Protein AF-A0A838IS57-F1 (afdb_monomer)

Nearest PDB structures (foldseek):
  3n2e-assembly3_C  TM=9.360E-01  e=1.687E-02  Helicobacter pylori 26695
  1u8a-assembly1_A  TM=9.305E-01  e=2.061E-02  Mycobacterium tuberculosis
  2g1j-assembly2_B  TM=8.951E-01  e=1.687E-02  Mycobacterium tuberculosis
  2dft-assembly1_C  TM=8.317E-01  e=2.875E-02  Mycobacterium tuberculosis
  6hqv-assembly1_A  TM=8.238E-01  e=1.090E-01  Thermochaetoides thermophila DSM 1495

Solvent-accessible surface area (backbone atoms only — not comparable to full-atom values): 5378 Å² total; per-residue (Å²): 140,79,81,78,73,77,76,73,90,52,96,61,95,77,86,85,88,83,79,70,87,90,74,48,57,71,62,53,45,48,56,49,16,66,76,56,73,44,88,70,82,58,68,68,65,51,49,26,65,76,67,74,40,53,68,68,55,42,42,73,76,62,29,63,67,54,51,51,54,52,51,52,51,51,50,55,56,64,76,64,65,126

Sequence (82 aa):
MRGRLHSLDRPVTWVALAGFMGTGKSRIGWELSRRLQLTFIDTDRVIERVSCMRVSEIFELYGEQVFRDYEAEIVRRCTRLD

Structure (mmCIF, N/CA/C/O backbone):
data_AF-A0A838IS57-F1
#
_entry.id   AF-A0A838IS57-F1
#
loop_
_atom_site.group_PDB
_atom_site.id
_atom_site.type_symbol
_atom_site.label_atom_id
_atom_site.label_alt_id
_atom_site.label_comp_id
_atom_site.label_asym_id
_atom_site.label_entity_id
_atom_site.label_seq_id
_atom_site.pdbx_PDB_ins_code
_atom_site.Cartn_x
_atom_site.Cartn_y
_atom_site.Cartn_z
_atom_site.occupancy
_atom_site.B_iso_or_equiv
_atom_site.auth_seq_id
_atom_site.auth_comp_id
_atom_site.auth_asym_id
_atom_site.auth_atom_id
_atom_site.pdbx_PDB_model_num
ATOM 1 N N . MET A 1 1 ? 26.402 16.374 -29.953 1.00 39.75 1 MET A N 1
ATOM 2 C CA . MET A 1 1 ? 26.534 14.975 -29.494 1.00 39.75 1 MET A CA 1
ATOM 3 C C . MET A 1 1 ? 25.811 14.814 -28.161 1.00 39.75 1 MET A C 1
ATOM 5 O O . MET A 1 1 ? 26.353 15.198 -27.137 1.00 39.75 1 MET A O 1
ATOM 9 N N . ARG A 1 2 ? 24.571 14.314 -28.163 1.00 41.69 2 ARG A N 1
ATOM 10 C CA . ARG A 1 2 ? 23.910 13.788 -26.958 1.00 41.69 2 ARG A CA 1
ATOM 11 C C . ARG A 1 2 ? 23.812 12.284 -27.170 1.00 41.69 2 ARG A C 1
ATOM 13 O O . ARG A 1 2 ? 23.101 11.855 -28.074 1.00 41.69 2 ARG A O 1
ATOM 20 N N . GLY A 1 3 ? 24.610 11.520 -26.427 1.00 40.12 3 GLY A N 1
ATOM 21 C CA . GLY A 1 3 ? 24.557 10.063 -26.453 1.00 40.12 3 GLY A CA 1
ATOM 22 C C . GLY A 1 3 ? 23.139 9.630 -26.109 1.00 40.12 3 GLY A C 1
ATOM 23 O O . GLY A 1 3 ? 22.620 9.988 -25.053 1.00 40.12 3 GLY A O 1
ATOM 24 N N . ARG A 1 4 ? 22.489 8.936 -27.041 1.00 48.53 4 ARG A N 1
ATOM 25 C CA . ARG A 1 4 ? 21.210 8.276 -26.807 1.00 48.53 4 ARG A CA 1
ATOM 26 C C . ARG A 1 4 ? 21.513 7.222 -25.738 1.00 48.53 4 ARG A C 1
ATOM 28 O O . ARG A 1 4 ? 22.195 6.251 -26.052 1.00 48.53 4 ARG A O 1
ATOM 35 N N . LEU A 1 5 ? 21.141 7.474 -24.475 1.00 53.03 5 LEU A N 1
ATOM 36 C CA . LEU A 1 5 ? 21.223 6.451 -23.430 1.00 53.03 5 LEU A CA 1
ATOM 37 C C . LEU A 1 5 ? 20.564 5.202 -24.010 1.00 53.03 5 LEU A C 1
ATOM 39 O O . LEU A 1 5 ? 19.440 5.289 -24.507 1.00 53.03 5 LEU A O 1
ATOM 43 N N . HIS A 1 6 ? 21.284 4.084 -24.002 1.00 51.00 6 HIS A N 1
ATOM 44 C CA . HIS A 1 6 ? 20.711 2.790 -24.326 1.00 51.00 6 HIS A CA 1
ATOM 45 C C . HIS A 1 6 ? 19.435 2.650 -23.494 1.00 51.00 6 HIS A C 1
ATOM 47 O O . HIS A 1 6 ? 19.497 2.657 -22.264 1.00 51.00 6 HIS A O 1
ATOM 53 N N . SER A 1 7 ? 18.280 2.616 -24.159 1.00 60.41 7 SER A N 1
ATOM 54 C CA . SER A 1 7 ? 17.042 2.181 -23.533 1.00 60.41 7 SER A CA 1
ATOM 55 C C . SER A 1 7 ? 17.327 0.778 -23.029 1.00 60.41 7 SER A C 1
ATOM 57 O O . SER A 1 7 ? 17.508 -0.138 -23.825 1.00 60.41 7 SER A O 1
ATOM 59 N N . LEU A 1 8 ? 17.485 0.627 -21.720 1.00 58.84 8 LEU A N 1
ATOM 60 C CA . LEU A 1 8 ? 17.509 -0.692 -21.115 1.00 58.84 8 LEU A CA 1
ATOM 61 C C . LEU A 1 8 ? 16.179 -1.338 -21.502 1.00 58.84 8 LEU A C 1
ATOM 63 O O . LEU A 1 8 ? 15.132 -0.717 -21.297 1.00 58.84 8 LEU A O 1
ATOM 67 N N . ASP A 1 9 ? 16.231 -2.506 -22.145 1.00 71.31 9 ASP A N 1
ATOM 68 C CA . ASP A 1 9 ? 15.054 -3.253 -22.595 1.00 71.31 9 ASP A CA 1
ATOM 69 C C . ASP A 1 9 ? 14.238 -3.687 -21.367 1.00 71.31 9 ASP A C 1
ATOM 71 O O . ASP A 1 9 ? 14.327 -4.820 -20.894 1.00 71.31 9 ASP A O 1
ATOM 75 N N . ARG A 1 10 ? 13.457 -2.762 -20.798 1.00 75.69 10 ARG A N 1
ATOM 76 C CA . ARG A 1 10 ? 12.449 -3.070 -19.787 1.00 75.69 10 ARG A CA 1
ATOM 77 C C . ARG A 1 10 ? 11.144 -3.377 -20.522 1.00 75.69 10 ARG A C 1
ATOM 79 O O . ARG A 1 10 ? 10.611 -2.494 -21.194 1.00 75.69 10 ARG A O 1
ATOM 86 N N . PRO A 1 11 ? 10.592 -4.597 -20.407 1.00 85.81 11 PRO A N 1
ATOM 87 C CA . PRO A 1 11 ? 9.346 -4.945 -21.091 1.00 85.81 11 PRO A CA 1
ATOM 88 C C . PRO A 1 11 ? 8.123 -4.247 -20.478 1.00 85.81 11 PRO A C 1
ATOM 90 O O . PRO A 1 11 ? 7.044 -4.268 -21.062 1.00 85.81 11 PRO A O 1
ATOM 93 N N . VAL A 1 12 ? 8.272 -3.653 -19.290 1.00 89.94 12 VAL A N 1
ATOM 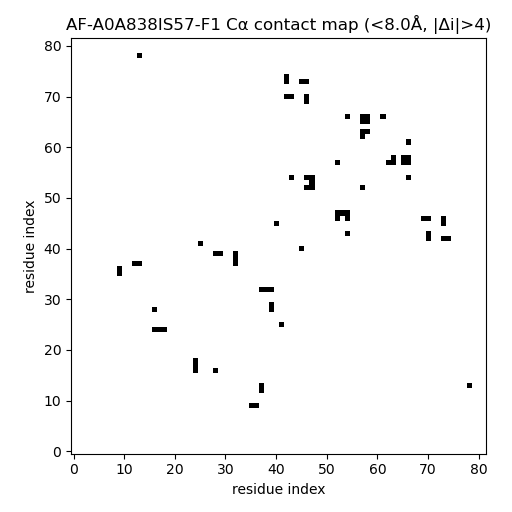94 C CA . VAL A 1 12 ? 7.185 -3.054 -18.510 1.00 89.94 12 VAL A CA 1
ATOM 95 C C . VAL A 1 12 ? 7.640 -1.774 -17.823 1.00 89.94 12 VAL A C 1
ATOM 97 O O . VAL A 1 12 ? 8.812 -1.623 -17.468 1.00 89.94 12 VAL A O 1
ATOM 100 N N . THR A 1 13 ? 6.697 -0.858 -17.599 1.00 89.00 13 THR A N 1
ATOM 101 C CA . THR A 1 13 ? 6.956 0.399 -16.887 1.00 89.00 13 THR A CA 1
ATOM 102 C C . THR A 1 13 ? 6.658 0.327 -15.390 1.00 89.00 13 THR A C 1
ATOM 104 O O . THR A 1 13 ? 7.254 1.083 -14.625 1.00 89.00 13 THR A O 1
ATOM 107 N N . TRP A 1 14 ? 5.812 -0.617 -14.971 1.00 91.31 14 TRP A N 1
ATOM 108 C CA . TRP A 1 14 ? 5.478 -0.917 -13.579 1.00 91.31 14 TRP A CA 1
ATOM 109 C C . TRP A 1 14 ? 5.085 -2.393 -13.418 1.00 91.31 14 TRP A C 1
ATOM 111 O O . TRP A 1 14 ? 4.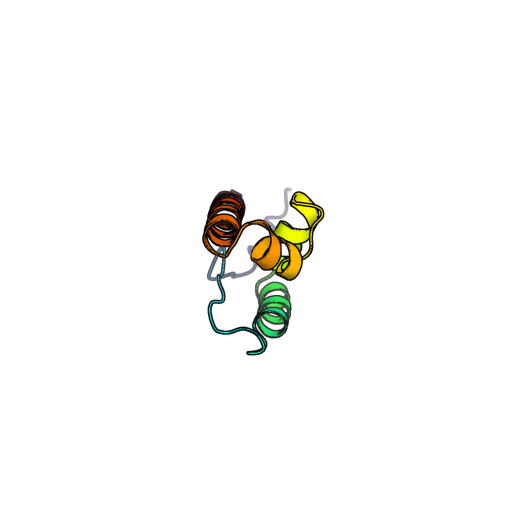711 -3.060 -14.383 1.00 91.31 14 TRP A O 1
ATOM 121 N N . VAL A 1 15 ? 5.180 -2.902 -12.188 1.00 93.31 15 VAL A N 1
ATOM 122 C CA . VAL A 1 15 ? 4.746 -4.250 -11.792 1.00 93.31 15 VAL A CA 1
ATOM 123 C C . VAL A 1 15 ? 4.081 -4.158 -10.421 1.00 93.31 15 VAL A C 1
ATOM 125 O O . VAL A 1 15 ? 4.620 -3.505 -9.530 1.00 93.31 15 VAL A O 1
ATOM 128 N N . ALA A 1 16 ? 2.950 -4.840 -10.234 1.00 94.19 16 ALA A N 1
ATOM 129 C CA . ALA A 1 16 ? 2.314 -5.015 -8.929 1.00 94.19 16 ALA A CA 1
ATOM 130 C C . ALA A 1 16 ? 2.371 -6.487 -8.496 1.00 94.19 16 ALA A C 1
ATOM 132 O O . ALA A 1 16 ? 2.113 -7.386 -9.294 1.00 94.19 16 ALA A O 1
ATOM 133 N N . LEU A 1 17 ? 2.698 -6.729 -7.224 1.00 94.50 17 LEU A N 1
ATOM 134 C CA . LEU A 1 17 ? 2.701 -8.061 -6.617 1.00 94.50 17 LEU A CA 1
ATOM 135 C C . LEU A 1 17 ? 1.581 -8.149 -5.577 1.00 94.50 17 LEU A C 1
ATOM 137 O O . LEU A 1 17 ? 1.624 -7.451 -4.568 1.00 94.50 17 LEU A O 1
ATOM 141 N N . ALA A 1 18 ? 0.612 -9.036 -5.799 1.00 91.56 18 ALA A N 1
ATOM 142 C CA . ALA A 1 18 ? -0.509 -9.278 -4.891 1.00 91.56 18 ALA A CA 1
ATOM 143 C C . ALA A 1 18 ? -0.436 -10.682 -4.268 1.00 91.56 18 ALA A C 1
ATOM 145 O O . ALA A 1 18 ? 0.155 -11.598 -4.838 1.00 91.56 18 ALA A O 1
ATOM 146 N N . GLY A 1 19 ? -1.026 -10.851 -3.083 1.00 90.06 19 GLY A N 1
AT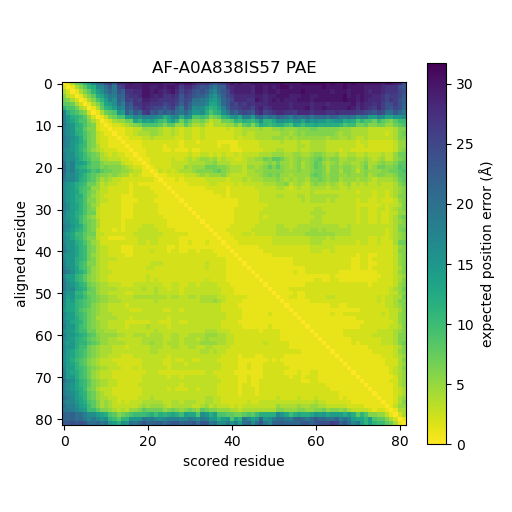OM 147 C CA . GLY A 1 19 ? -1.088 -12.132 -2.369 1.00 9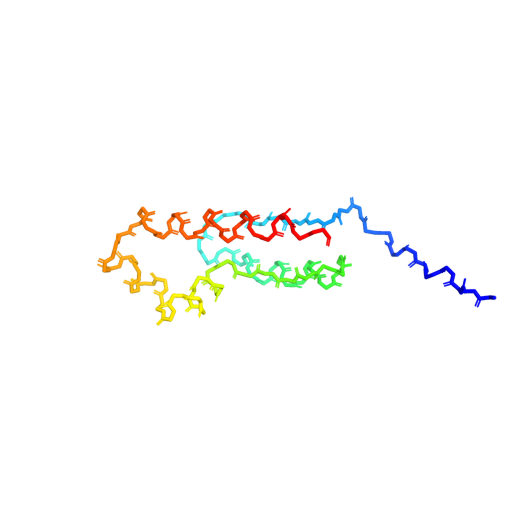0.06 19 GLY A CA 1
ATOM 148 C C . GLY A 1 19 ? -1.058 -11.974 -0.848 1.00 90.06 19 GLY A C 1
ATOM 149 O O . GLY A 1 19 ? -0.869 -10.873 -0.329 1.00 90.06 19 GLY A O 1
ATOM 150 N N . PHE A 1 20 ? -1.201 -13.080 -0.115 1.00 89.56 20 PHE A N 1
ATOM 151 C CA . PHE A 1 20 ? -1.276 -13.080 1.354 1.00 89.56 20 PHE A CA 1
ATOM 152 C C . PHE A 1 20 ? -0.010 -12.544 2.046 1.00 89.56 20 PHE A C 1
ATOM 154 O O . PHE A 1 20 ? 1.092 -12.555 1.481 1.00 89.56 20 PHE A O 1
ATOM 161 N N . MET A 1 21 ? -0.155 -12.061 3.283 1.00 85.62 21 MET A N 1
ATOM 162 C CA . MET A 1 21 ? 0.963 -11.660 4.148 1.00 85.62 21 MET A CA 1
ATOM 163 C C . MET A 1 21 ? 1.944 -12.830 4.353 1.00 85.62 21 MET A C 1
ATOM 165 O O . MET A 1 21 ? 1.547 -13.990 4.347 1.00 85.62 21 MET A O 1
ATOM 169 N N . GLY A 1 22 ? 3.243 -12.540 4.478 1.00 87.62 22 GLY A N 1
ATOM 170 C CA . GLY A 1 22 ? 4.266 -13.566 4.737 1.00 87.62 22 GLY A CA 1
ATOM 171 C C . GLY A 1 22 ? 4.685 -14.420 3.531 1.00 87.62 22 GLY A C 1
ATOM 172 O O . GLY A 1 22 ? 5.676 -15.134 3.614 1.00 87.62 22 GLY A O 1
ATOM 173 N N . THR A 1 23 ? 4.030 -14.290 2.373 1.00 93.56 23 THR A N 1
ATOM 174 C CA . THR A 1 23 ? 4.371 -15.045 1.143 1.00 93.56 23 THR A CA 1
ATOM 175 C C . THR A 1 23 ? 5.653 -14.572 0.436 1.00 93.56 23 THR A C 1
ATOM 177 O O . THR A 1 23 ? 6.005 -15.071 -0.628 1.00 93.56 23 THR A O 1
ATOM 180 N N . GLY A 1 24 ? 6.377 -13.603 1.007 1.00 92.94 24 GLY A N 1
ATOM 181 C CA . GLY A 1 24 ? 7.662 -13.128 0.478 1.00 92.94 24 GLY A CA 1
ATOM 182 C C . GLY A 1 24 ? 7.576 -12.042 -0.602 1.00 92.94 24 GLY A C 1
ATOM 183 O O . GLY A 1 24 ? 8.600 -11.724 -1.209 1.00 92.94 24 GLY A O 1
ATOM 184 N N . LYS A 1 25 ? 6.400 -11.431 -0.817 1.00 96.00 25 LYS A N 1
ATOM 185 C CA . LYS A 1 25 ? 6.178 -10.381 -1.835 1.00 96.00 25 LYS A CA 1
ATOM 186 C C . LYS A 1 25 ? 7.205 -9.250 -1.780 1.00 96.00 25 LYS A C 1
ATOM 188 O O . LYS A 1 25 ? 7.772 -8.918 -2.813 1.00 96.00 25 LYS A O 1
ATOM 193 N N . SER A 1 26 ? 7.513 -8.712 -0.597 1.00 94.62 26 SER A N 1
ATOM 194 C CA . SER A 1 26 ? 8.488 -7.617 -0.466 1.00 94.62 26 SER A CA 1
ATOM 195 C C . SER A 1 26 ? 9.900 -8.046 -0.887 1.00 94.62 26 SER A C 1
ATOM 197 O O . SER A 1 26 ? 10.617 -7.274 -1.517 1.00 94.62 26 SER A O 1
ATOM 199 N N . ARG A 1 27 ? 10.295 -9.300 -0.613 1.00 96.00 27 ARG A N 1
ATOM 200 C CA . ARG A 1 27 ? 11.605 -9.834 -1.023 1.00 96.00 27 ARG A CA 1
ATOM 201 C C . ARG A 1 27 ? 11.685 -10.020 -2.538 1.00 96.00 27 ARG A C 1
ATOM 203 O O . ARG A 1 27 ? 12.670 -9.608 -3.145 1.00 96.00 27 ARG A O 1
ATOM 210 N N . ILE A 1 28 ? 10.659 -10.624 -3.140 1.00 96.31 28 ILE A N 1
ATOM 211 C CA . ILE A 1 28 ? 10.598 -10.825 -4.594 1.00 96.31 28 ILE A CA 1
ATOM 212 C C . ILE A 1 28 ? 10.492 -9.488 -5.326 1.00 96.31 28 ILE A C 1
ATOM 214 O O . ILE A 1 28 ? 11.209 -9.278 -6.297 1.00 96.31 28 ILE A O 1
ATOM 218 N N . GLY A 1 29 ? 9.660 -8.566 -4.843 1.00 95.69 29 GLY A N 1
ATOM 219 C CA . GLY A 1 29 ? 9.498 -7.240 -5.433 1.00 95.69 29 GLY A CA 1
ATOM 220 C C . GLY A 1 29 ? 10.789 -6.432 -5.421 1.00 95.69 29 GLY A C 1
ATOM 221 O O . GLY A 1 29 ? 11.121 -5.821 -6.431 1.00 95.69 29 GLY A O 1
ATOM 222 N N . TRP A 1 30 ? 11.556 -6.486 -4.329 1.00 96.31 30 TRP A N 1
ATOM 223 C CA . TRP A 1 30 ? 12.855 -5.819 -4.242 1.00 96.31 30 TRP A CA 1
ATOM 224 C C . TRP A 1 30 ? 13.874 -6.379 -5.244 1.00 96.31 30 TRP A C 1
ATOM 226 O O . TRP A 1 30 ? 14.544 -5.624 -5.945 1.00 96.31 30 TRP A O 1
ATOM 236 N N . GLU A 1 31 ? 13.977 -7.704 -5.359 1.00 96.94 31 GLU A N 1
ATOM 237 C CA . GLU A 1 31 ? 14.881 -8.332 -6.330 1.00 96.94 31 GLU A CA 1
ATOM 238 C C . GLU A 1 31 ? 14.43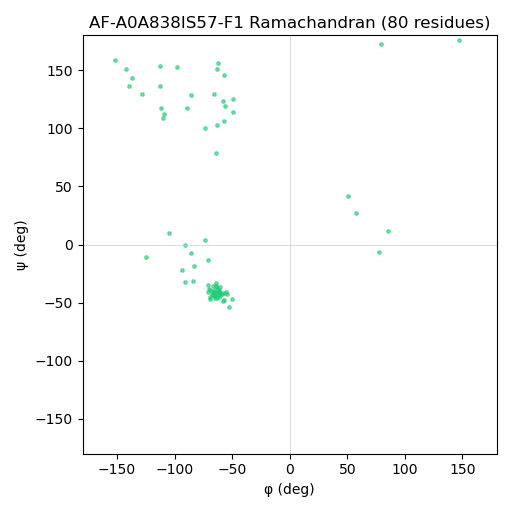8 -8.050 -7.777 1.00 96.94 31 GLU A C 1
ATOM 240 O O . GLU A 1 31 ? 15.261 -7.735 -8.639 1.00 96.94 31 GLU A O 1
ATOM 245 N N . LEU A 1 32 ? 13.130 -8.105 -8.041 1.00 94.81 32 LEU A N 1
ATOM 246 C CA . LEU A 1 32 ? 12.555 -7.821 -9.352 1.00 94.81 32 LEU A CA 1
ATOM 247 C C . LEU A 1 32 ? 12.785 -6.365 -9.769 1.00 94.81 32 LEU A C 1
ATOM 249 O O . LEU A 1 32 ? 13.147 -6.112 -10.917 1.00 94.81 32 LEU A O 1
ATOM 253 N N . SER A 1 33 ? 12.634 -5.412 -8.845 1.00 94.69 33 SER A N 1
ATOM 254 C CA . SER A 1 33 ? 12.846 -3.994 -9.139 1.00 94.69 33 SER A CA 1
ATOM 255 C C . SER A 1 33 ? 14.293 -3.717 -9.551 1.00 94.69 33 SER A C 1
ATOM 257 O O . SER A 1 33 ? 14.524 -2.951 -10.479 1.00 94.69 33 SER A O 1
ATOM 259 N N . ARG A 1 34 ? 15.275 -4.383 -8.925 1.00 94.12 34 ARG A N 1
ATOM 260 C CA . ARG A 1 34 ? 16.696 -4.258 -9.290 1.00 94.12 34 ARG A CA 1
ATOM 261 C C . ARG A 1 34 ? 16.970 -4.780 -10.697 1.00 94.12 34 ARG A C 1
ATOM 263 O O . ARG A 1 34 ? 17.711 -4.142 -11.438 1.00 94.12 34 ARG A O 1
ATOM 270 N N . ARG A 1 35 ? 16.359 -5.911 -11.069 1.00 93.19 35 ARG A N 1
ATOM 271 C CA . ARG A 1 35 ? 16.514 -6.521 -12.403 1.00 93.19 35 ARG A CA 1
ATOM 272 C C . ARG A 1 35 ? 15.838 -5.713 -13.505 1.00 93.19 35 ARG A C 1
ATOM 274 O O . ARG A 1 35 ? 16.384 -5.618 -14.595 1.00 93.19 35 ARG A O 1
ATOM 281 N N . LEU A 1 36 ? 14.672 -5.135 -13.218 1.00 92.38 36 LEU A N 1
ATOM 282 C CA . LEU A 1 36 ? 13.903 -4.321 -14.166 1.00 92.38 36 LEU A CA 1
ATOM 283 C C . LEU A 1 36 ? 14.245 -2.825 -14.108 1.00 92.38 36 LEU A C 1
ATOM 285 O O . LEU A 1 36 ? 13.647 -2.038 -14.838 1.00 92.38 36 LEU A O 1
ATOM 289 N N . GLN A 1 37 ? 15.164 -2.431 -13.220 1.00 91.75 37 GLN A N 1
ATOM 290 C CA . GLN A 1 37 ? 15.523 -1.037 -12.937 1.00 91.75 37 GLN A CA 1
ATOM 291 C C . GLN A 1 37 ? 14.295 -0.160 -12.645 1.00 91.75 37 GLN A C 1
ATOM 293 O O . GLN A 1 37 ? 14.188 0.980 -13.093 1.00 91.75 37 GLN A O 1
ATOM 298 N N . LEU A 1 38 ? 13.359 -0.718 -11.878 1.00 91.06 38 LEU A N 1
ATOM 299 C CA . LEU A 1 38 ? 12.175 -0.032 -11.380 1.00 91.06 38 LEU A CA 1
ATOM 300 C C . LEU A 1 38 ? 12.398 0.437 -9.942 1.00 91.06 38 LEU A C 1
ATOM 302 O O . LEU A 1 38 ? 13.121 -0.188 -9.157 1.00 91.06 38 LEU A O 1
ATOM 306 N N . THR A 1 39 ? 11.700 1.505 -9.569 1.00 92.00 39 THR A N 1
ATOM 307 C CA . THR A 1 39 ? 11.560 1.904 -8.168 1.00 92.00 39 THR A CA 1
ATOM 308 C C . THR A 1 39 ? 10.773 0.837 -7.411 1.00 92.00 39 TH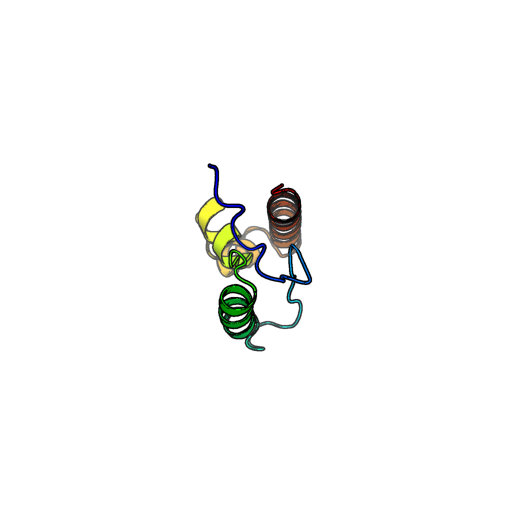R A C 1
ATOM 310 O O . THR A 1 39 ? 9.693 0.432 -7.836 1.00 92.00 39 THR A O 1
ATOM 313 N N . PHE A 1 40 ? 11.306 0.384 -6.275 1.00 94.81 40 PHE A N 1
ATOM 314 C CA . PHE A 1 40 ? 10.587 -0.509 -5.370 1.00 94.81 40 PHE A CA 1
ATOM 315 C C . PHE A 1 40 ? 9.708 0.294 -4.411 1.00 94.81 40 PHE A C 1
ATOM 317 O O . PHE A 1 40 ? 10.196 1.199 -3.733 1.00 94.81 40 PHE A O 1
ATOM 324 N N . ILE A 1 41 ? 8.431 -0.076 -4.326 1.00 94.75 41 ILE A N 1
ATOM 325 C CA . ILE A 1 41 ? 7.464 0.502 -3.394 1.00 94.75 41 ILE A CA 1
ATOM 326 C C . ILE A 1 41 ? 6.787 -0.641 -2.638 1.00 94.75 41 ILE A C 1
ATOM 328 O O . ILE A 1 41 ? 6.298 -1.591 -3.244 1.00 94.75 41 ILE A O 1
ATOM 332 N N . ASP A 1 42 ? 6.765 -0.526 -1.314 1.00 94.69 42 ASP A N 1
ATOM 333 C CA . ASP A 1 42 ? 5.984 -1.375 -0.417 1.00 94.69 42 ASP A CA 1
ATOM 334 C C . ASP A 1 42 ? 4.849 -0.503 0.138 1.00 94.69 42 ASP A C 1
ATOM 336 O O . ASP A 1 42 ? 5.117 0.492 0.818 1.00 94.69 42 ASP A O 1
ATOM 340 N N . THR A 1 43 ? 3.605 -0.805 -0.244 1.00 94.50 43 THR A N 1
ATOM 341 C CA . THR A 1 43 ? 2.432 0.032 0.050 1.00 94.50 43 THR A CA 1
ATOM 342 C C . THR A 1 43 ? 2.212 0.184 1.545 1.00 94.50 43 THR A C 1
ATOM 344 O O . THR A 1 43 ? 1.989 1.303 1.997 1.00 94.50 43 THR A O 1
ATOM 347 N N . ASP A 1 44 ? 2.382 -0.891 2.315 1.00 94.88 44 ASP A N 1
ATOM 348 C CA . ASP A 1 44 ? 2.198 -0.890 3.767 1.00 94.88 44 ASP A CA 1
ATOM 349 C C . ASP A 1 44 ? 3.195 0.074 4.415 1.00 94.88 44 ASP A C 1
ATOM 351 O O . ASP A 1 44 ? 2.815 0.948 5.188 1.00 94.88 44 ASP A O 1
ATOM 355 N N . ARG A 1 45 ? 4.468 0.029 4.000 1.00 95.44 45 ARG A N 1
ATOM 356 C CA . ARG A 1 45 ? 5.487 0.972 4.499 1.00 95.44 45 ARG A CA 1
ATOM 357 C C . ARG A 1 45 ? 5.205 2.422 4.122 1.00 95.44 45 ARG A C 1
ATOM 359 O O . ARG A 1 45 ? 5.608 3.328 4.851 1.00 95.44 45 ARG A O 1
ATOM 366 N N . VAL A 1 46 ? 4.598 2.667 2.960 1.00 95.94 46 VAL A N 1
ATOM 367 C CA . VAL A 1 46 ? 4.191 4.024 2.573 1.00 95.94 46 VAL A CA 1
ATOM 368 C C . VAL A 1 46 ? 3.035 4.486 3.451 1.00 95.94 46 VAL A C 1
ATOM 370 O O . VAL A 1 46 ? 3.123 5.601 3.959 1.00 95.94 46 VAL A O 1
ATOM 373 N N . ILE A 1 47 ? 2.025 3.636 3.683 1.00 96.56 47 ILE A N 1
ATOM 374 C CA . ILE A 1 47 ? 0.908 3.910 4.602 1.00 96.56 47 ILE A CA 1
ATOM 375 C C . ILE A 1 47 ? 1.461 4.310 5.966 1.00 96.56 47 ILE A C 1
ATOM 377 O O . ILE A 1 47 ? 1.161 5.403 6.431 1.00 96.56 47 ILE A O 1
ATOM 381 N N . GLU A 1 48 ? 2.336 3.493 6.555 1.00 97.81 48 GLU A N 1
ATOM 382 C CA . GLU A 1 48 ? 2.862 3.749 7.901 1.00 97.81 48 GLU A CA 1
ATOM 383 C C . GLU A 1 48 ? 3.629 5.069 8.007 1.00 97.81 48 GLU A C 1
ATOM 385 O O . GLU A 1 48 ? 3.545 5.780 9.009 1.00 97.81 48 GLU A O 1
ATOM 390 N N . ARG A 1 49 ? 4.368 5.432 6.953 1.00 96.75 49 ARG A N 1
ATOM 391 C CA . ARG A 1 49 ? 5.099 6.703 6.906 1.00 96.75 49 ARG A CA 1
ATOM 392 C C . ARG A 1 49 ? 4.178 7.910 6.799 1.00 96.75 49 ARG A C 1
ATOM 394 O O . ARG A 1 49 ? 4.502 8.939 7.379 1.00 96.75 49 ARG A O 1
ATOM 401 N N . VAL A 1 50 ? 3.096 7.824 6.023 1.00 95.19 50 VAL A N 1
ATOM 402 C CA . VAL A 1 50 ? 2.197 8.971 5.804 1.00 95.19 50 VAL A CA 1
ATOM 403 C C . VAL A 1 50 ? 1.165 9.126 6.914 1.00 95.19 50 VAL A C 1
ATOM 405 O O . VAL A 1 50 ? 0.777 10.252 7.209 1.00 95.19 50 VAL A O 1
ATOM 408 N N . SER A 1 51 ? 0.732 8.024 7.529 1.00 95.62 51 SER A N 1
ATOM 409 C CA . SER A 1 51 ? -0.205 8.036 8.655 1.00 95.62 51 SER A CA 1
ATOM 410 C C . SER A 1 51 ? 0.486 8.288 9.994 1.00 95.62 51 SER A C 1
ATOM 412 O O . SER A 1 51 ? -0.186 8.654 10.953 1.00 95.62 51 SER A O 1
ATOM 414 N N . CYS A 1 52 ? 1.808 8.086 10.071 1.00 97.19 52 CYS A N 1
ATOM 415 C CA . CYS A 1 52 ? 2.570 8.030 11.322 1.00 97.19 52 CYS A CA 1
ATOM 416 C C . CYS A 1 52 ? 2.063 6.943 12.293 1.00 97.19 52 CYS A C 1
ATOM 418 O O . CYS A 1 52 ? 2.229 7.075 13.504 1.00 97.19 52 CYS A O 1
ATOM 420 N N . MET A 1 53 ? 1.450 5.878 11.768 1.00 97.44 53 MET A N 1
ATOM 421 C CA . MET A 1 53 ? 0.868 4.770 12.532 1.00 97.44 53 MET A CA 1
ATOM 422 C C . MET A 1 53 ? 1.229 3.444 11.872 1.00 97.44 53 MET A C 1
ATOM 424 O O . MET A 1 53 ? 1.240 3.347 10.647 1.00 97.44 53 MET A O 1
ATOM 428 N N . ARG A 1 54 ? 1.480 2.402 12.659 1.00 98.06 54 ARG A N 1
ATOM 429 C CA . ARG A 1 54 ? 1.658 1.037 12.150 1.00 98.06 54 ARG A CA 1
ATOM 430 C C . ARG A 1 54 ? 0.377 0.550 11.489 1.00 98.06 54 ARG A C 1
ATOM 432 O O . ARG A 1 54 ? -0.717 0.897 11.930 1.00 98.06 54 ARG A O 1
ATOM 439 N N . VAL A 1 55 ? 0.493 -0.340 10.503 1.00 96.06 55 VAL A N 1
ATOM 440 C CA . VAL A 1 55 ? -0.695 -0.954 9.880 1.00 96.06 55 VAL A CA 1
ATOM 441 C C . VAL A 1 55 ? -1.588 -1.609 10.938 1.00 96.06 55 VAL A C 1
ATOM 443 O O . VAL A 1 55 ? -2.796 -1.399 10.924 1.00 96.06 55 VAL A O 1
ATOM 446 N N . SER A 1 56 ? -1.007 -2.316 11.912 1.00 96.94 56 SER A N 1
ATOM 447 C CA . SER A 1 56 ? -1.765 -2.914 13.020 1.00 96.94 56 SER A CA 1
ATOM 448 C C . SER A 1 56 ? -2.579 -1.886 13.814 1.00 96.94 56 SER A C 1
ATOM 450 O O . SER A 1 56 ? -3.740 -2.137 14.109 1.00 96.94 56 SER A O 1
ATOM 452 N N . GLU A 1 57 ? -2.010 -0.709 14.093 1.00 98.38 57 GLU A N 1
ATOM 453 C CA . GLU A 1 57 ? -2.697 0.369 14.820 1.00 98.38 57 GLU A CA 1
ATOM 454 C C . GLU A 1 57 ? -3.859 0.938 13.996 1.00 98.38 57 GLU A C 1
ATOM 456 O O . GLU A 1 57 ? -4.910 1.256 14.544 1.00 98.38 57 GLU A O 1
ATOM 461 N N . ILE A 1 58 ? -3.705 1.022 12.670 1.00 98.12 58 ILE A N 1
ATOM 462 C CA . ILE A 1 58 ? -4.776 1.472 11.771 1.00 98.12 58 ILE A CA 1
ATOM 463 C C . ILE A 1 58 ? -5.946 0.485 11.789 1.00 98.12 58 ILE A C 1
ATOM 465 O O . ILE A 1 58 ? -7.097 0.902 11.915 1.00 98.12 58 ILE A O 1
ATOM 469 N N . PHE A 1 59 ? -5.663 -0.817 11.703 1.00 97.31 59 PHE A N 1
ATOM 470 C CA . PHE A 1 59 ? -6.694 -1.852 11.802 1.00 97.31 59 PHE A CA 1
ATOM 471 C C . PHE A 1 59 ? -7.400 -1.829 13.165 1.00 97.31 59 PHE A C 1
ATOM 473 O O . PHE A 1 59 ? -8.622 -1.935 13.206 1.00 97.31 59 PHE A O 1
ATOM 480 N N . GLU A 1 60 ? -6.656 -1.665 14.261 1.00 98.06 60 GLU A N 1
ATOM 481 C CA . GLU A 1 60 ? -7.210 -1.634 15.621 1.00 98.06 60 GLU A CA 1
ATOM 482 C C . GLU A 1 60 ? -8.080 -0.395 15.886 1.00 98.06 60 GLU A C 1
ATOM 484 O O . GLU A 1 60 ? -9.144 -0.515 16.490 1.00 98.06 60 GLU A O 1
ATOM 489 N N . LEU A 1 61 ? -7.649 0.788 15.439 1.00 98.12 61 LEU A N 1
ATOM 490 C CA . LEU A 1 61 ? -8.310 2.058 15.765 1.00 98.12 61 LEU A CA 1
ATOM 491 C C . LEU A 1 61 ? -9.390 2.464 14.756 1.00 98.12 61 LEU A C 1
ATOM 493 O O . LEU A 1 61 ? -10.370 3.102 15.138 1.00 98.12 61 LEU A O 1
ATOM 497 N N . TYR A 1 62 ? -9.215 2.115 13.480 1.00 97.75 62 TYR A N 1
ATOM 498 C CA . TYR A 1 62 ? -10.066 2.595 12.384 1.00 97.75 62 TYR A CA 1
ATOM 499 C C . TYR A 1 62 ? -10.693 1.475 11.543 1.00 97.75 62 TYR A C 1
ATOM 501 O O . TYR A 1 62 ? -11.600 1.736 10.752 1.00 97.75 62 TYR A O 1
ATOM 509 N N . GLY A 1 63 ? -10.252 0.228 11.723 1.00 97.69 63 GLY A N 1
ATOM 510 C CA . GLY A 1 63 ? -10.770 -0.929 11.002 1.00 97.69 63 GLY A CA 1
ATOM 511 C C . GLY A 1 63 ? -10.216 -1.091 9.584 1.00 97.69 63 GLY A C 1
ATOM 512 O O . GLY A 1 63 ? -9.518 -0.236 9.035 1.00 97.69 63 GLY A O 1
ATOM 513 N N . GLU A 1 64 ? -10.550 -2.228 8.970 1.00 97.19 64 GLU A N 1
ATOM 514 C CA . GLU A 1 64 ? -10.023 -2.613 7.656 1.00 97.19 64 GLU A CA 1
ATOM 515 C C . GLU A 1 64 ? -10.412 -1.633 6.543 1.00 97.19 64 GLU A C 1
ATOM 517 O O . GLU A 1 64 ? -9.590 -1.343 5.678 1.00 97.19 64 GLU A O 1
ATOM 522 N N . GLN A 1 65 ? -11.636 -1.094 6.558 1.00 97.94 65 GLN A N 1
ATOM 523 C CA . GLN A 1 65 ? -12.107 -0.224 5.477 1.00 97.94 65 GLN A CA 1
ATOM 524 C C . GLN A 1 65 ? -11.215 1.014 5.308 1.00 97.94 65 GLN A C 1
ATOM 526 O O . GLN A 1 65 ? -10.836 1.344 4.189 1.00 97.94 65 GLN A O 1
ATOM 531 N N . VAL A 1 66 ? -10.803 1.644 6.412 1.00 97.62 66 VAL A N 1
ATOM 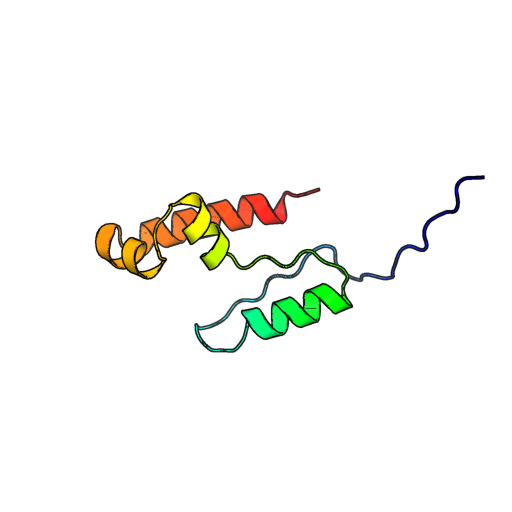532 C CA . VAL A 1 66 ? -9.915 2.816 6.373 1.00 97.62 66 VAL A CA 1
ATOM 533 C C . VAL A 1 66 ? -8.533 2.446 5.833 1.00 97.62 66 VAL A C 1
ATOM 535 O O . VAL A 1 66 ? -7.966 3.180 5.023 1.00 97.62 66 VAL A O 1
ATOM 538 N N . PHE A 1 67 ? -8.006 1.277 6.206 1.00 97.62 67 PHE A N 1
ATOM 539 C CA . PHE A 1 67 ? -6.767 0.767 5.618 1.00 97.62 67 PHE A CA 1
ATOM 540 C C . PHE A 1 67 ? -6.894 0.569 4.097 1.00 97.62 67 PHE A C 1
ATOM 542 O O . PHE A 1 67 ? -5.998 0.972 3.353 1.00 97.62 67 PHE A O 1
ATOM 549 N N . ARG A 1 68 ? -8.015 0.012 3.616 1.00 97.12 68 ARG A N 1
ATOM 550 C CA . ARG A 1 68 ? -8.272 -0.169 2.175 1.00 97.12 68 ARG A CA 1
ATOM 551 C C . ARG A 1 68 ? -8.377 1.154 1.426 1.00 97.12 68 ARG A C 1
ATOM 553 O O . ARG A 1 68 ? -7.894 1.248 0.298 1.00 97.12 68 ARG A O 1
ATOM 560 N N . ASP A 1 69 ? -8.934 2.185 2.052 1.00 97.12 69 ASP A N 1
ATOM 561 C CA . ASP A 1 69 ? -9.002 3.521 1.459 1.00 97.12 69 ASP A CA 1
ATOM 562 C C . ASP A 1 69 ? -7.597 4.131 1.291 1.00 97.12 69 ASP A C 1
ATOM 564 O O . ASP A 1 69 ? -7.285 4.692 0.232 1.00 97.12 69 ASP A O 1
ATOM 568 N N . TYR A 1 70 ? -6.713 3.960 2.284 1.00 96.88 70 TYR A N 1
ATOM 569 C CA . TYR A 1 70 ? -5.303 4.362 2.188 1.00 96.88 70 TYR A CA 1
ATOM 570 C C . TYR A 1 70 ? -4.531 3.569 1.130 1.00 96.88 70 TYR A C 1
ATOM 572 O O . TYR A 1 70 ? -3.794 4.160 0.336 1.00 96.88 70 TYR A O 1
ATOM 580 N N . GLU A 1 71 ? -4.716 2.249 1.090 1.00 95.88 71 GLU A N 1
ATOM 581 C CA . GLU A 1 71 ? -4.103 1.368 0.093 1.00 95.88 71 GLU A CA 1
ATOM 582 C C . GLU A 1 71 ? -4.490 1.806 -1.326 1.00 95.88 71 GLU A C 1
ATOM 584 O O . GLU A 1 71 ? -3.621 2.022 -2.176 1.00 95.88 71 GLU A O 1
ATOM 589 N N . ALA A 1 72 ? -5.785 2.033 -1.564 1.00 95.06 72 ALA A N 1
ATOM 590 C CA . ALA A 1 72 ? -6.291 2.482 -2.854 1.00 95.06 72 ALA A CA 1
ATOM 591 C C . ALA A 1 72 ? -5.711 3.846 -3.264 1.00 95.06 72 ALA A C 1
ATOM 593 O O . ALA A 1 72 ? -5.378 4.047 -4.434 1.00 95.06 72 ALA A O 1
ATOM 594 N N . GLU A 1 73 ? -5.563 4.783 -2.324 1.00 94.94 73 GLU A N 1
ATOM 595 C CA . GLU A 1 73 ? -4.963 6.090 -2.602 1.00 94.94 73 GLU A CA 1
ATOM 596 C C . GLU A 1 73 ? -3.476 5.993 -2.948 1.00 94.94 73 GLU A C 1
ATOM 598 O O . GLU A 1 73 ? -3.025 6.599 -3.921 1.00 94.94 73 GLU A O 1
ATOM 603 N N . ILE A 1 74 ? -2.706 5.193 -2.212 1.00 93.56 74 ILE A N 1
ATOM 604 C CA . ILE A 1 74 ? -1.281 5.009 -2.506 1.00 93.56 74 ILE A CA 1
ATOM 605 C C . ILE A 1 74 ? -1.085 4.334 -3.856 1.00 93.56 74 ILE A C 1
ATOM 607 O O . ILE A 1 74 ? -0.270 4.813 -4.642 1.00 93.56 74 ILE A O 1
ATOM 611 N N . VAL A 1 75 ? -1.858 3.291 -4.172 1.00 92.25 75 VAL A N 1
ATOM 612 C CA . VAL A 1 75 ? -1.795 2.646 -5.492 1.00 92.25 75 VAL A CA 1
ATOM 613 C C . VAL A 1 75 ? -2.077 3.666 -6.594 1.00 92.25 75 VAL A C 1
ATOM 615 O O . VAL A 1 75 ? -1.268 3.785 -7.513 1.00 92.25 75 VAL A O 1
ATOM 618 N N . ARG A 1 76 ? -3.143 4.475 -6.467 1.00 92.00 76 ARG A N 1
ATOM 619 C CA . ARG A 1 76 ? -3.452 5.549 -7.430 1.00 92.00 76 ARG A CA 1
ATOM 620 C C . ARG A 1 76 ? -2.285 6.516 -7.623 1.00 92.00 76 ARG A C 1
ATOM 622 O O . ARG A 1 76 ? -2.035 6.936 -8.750 1.00 92.00 76 ARG A O 1
ATOM 629 N N . ARG A 1 77 ? -1.581 6.882 -6.548 1.00 90.00 77 ARG A N 1
ATOM 630 C CA . ARG A 1 77 ? -0.420 7.782 -6.611 1.00 90.00 77 ARG A CA 1
ATOM 631 C C . ARG A 1 77 ? 0.788 7.115 -7.263 1.00 90.00 77 ARG A C 1
ATOM 633 O O . ARG A 1 77 ? 1.458 7.758 -8.059 1.00 90.00 77 ARG A O 1
ATOM 640 N N . CYS A 1 78 ? 1.049 5.844 -6.969 1.00 86.88 78 CYS A N 1
ATOM 641 C CA . CYS A 1 78 ? 2.187 5.101 -7.510 1.00 86.88 78 CYS A CA 1
ATOM 642 C C . CYS A 1 78 ? 2.036 4.768 -8.998 1.00 86.88 78 CYS A C 1
ATOM 644 O O . CYS A 1 78 ? 3.029 4.773 -9.719 1.00 86.88 78 CYS A O 1
ATOM 646 N N . THR A 1 79 ? 0.817 4.497 -9.471 1.00 82.81 79 THR A N 1
ATOM 647 C CA . THR A 1 79 ? 0.561 4.136 -10.877 1.00 82.81 79 THR A CA 1
ATOM 6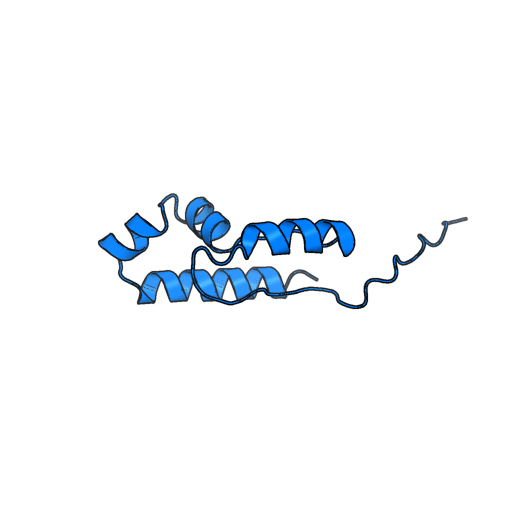48 C C . THR A 1 79 ? 0.378 5.342 -11.801 1.00 82.81 79 THR A C 1
ATOM 650 O O . THR A 1 79 ? 0.246 5.155 -13.005 1.00 82.81 79 THR A O 1
ATOM 653 N N . ARG A 1 80 ? 0.322 6.565 -11.256 1.00 73.75 80 ARG A N 1
ATOM 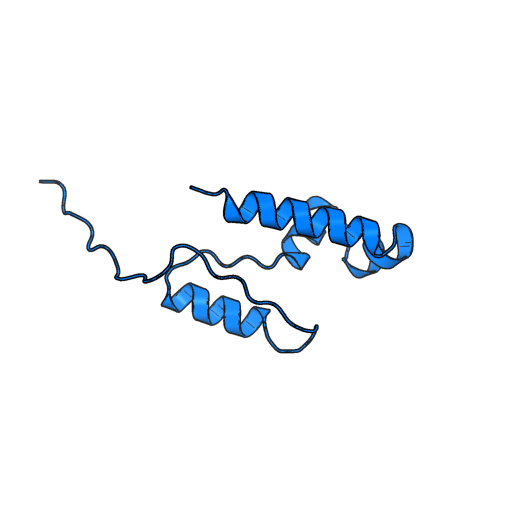654 C CA . ARG A 1 80 ? 0.245 7.833 -12.011 1.00 73.75 80 ARG A CA 1
ATOM 655 C C . ARG A 1 80 ? 1.569 8.605 -12.026 1.00 73.75 80 ARG A C 1
ATOM 657 O O . ARG A 1 80 ? 1.585 9.772 -12.401 1.00 73.75 80 ARG A O 1
ATOM 664 N N . LEU A 1 81 ? 2.656 7.994 -11.557 1.00 59.88 81 LEU A N 1
ATOM 665 C CA . LEU A 1 81 ? 3.991 8.544 -11.757 1.00 59.88 81 LEU A CA 1
ATOM 666 C C . LEU A 1 81 ? 4.355 8.325 -13.231 1.00 59.88 81 LEU A C 1
ATOM 668 O O . LEU A 1 81 ? 4.689 7.201 -13.606 1.00 59.88 81 LEU A O 1
ATOM 672 N N . ASP A 1 82 ? 4.207 9.377 -14.040 1.00 46.12 82 ASP A N 1
ATOM 673 C CA . ASP A 1 82 ? 4.744 9.448 -15.407 1.00 46.12 82 ASP A CA 1
ATOM 674 C C . ASP A 1 82 ? 6.282 9.367 -15.402 1.00 46.12 82 ASP A C 1
ATOM 676 O O . ASP A 1 82 ? 6.919 10.086 -14.591 1.00 46.12 82 ASP A O 1
#

Mean predicted aligned error: 6.17 Å

Secondary structure (DSSP, 8-state):
----------S-S-------TTSSHHHHHHHHHHHHTPPP--HHHHHHHHHSS-HHHHHHHHHHHHHHHHHHHHHHHHTT--

pLDDT: mean 88.15, std 15.32, range [39.75, 98.38]

Foldseek 3Di:
DDPPPPPPPQVDQDDDDDDDPPPCRLVVQVVVCVVNVHDRDDQQVVLCVVVVHHPVVCCVPPNDVVVVVSSVVVVVVVVPPD

Radius of gyration: 16.02 Å; Cα contacts (8 Å, |Δi|>4): 40; chains: 1; bounding box: 39×30×45 Å